Protein AF-A0A8J6LXP0-F1 (afdb_monomer)

Secondary structure (DSSP, 8-state):
-------------------------------PPPSS--SEEEEEEGGGG-SHHHHHHIIIIIHHHHHHHS-EEE---SSS-EEEEEESSHHHHHHHHHHHHHSTTHHHHHTT-EEES-GGG-

Sequence (122 aa):
MRRFSLLLLAAPLLSACIIVSDGDRDDRVSAKPGRHAPGAYLMVPFTALEQHETKHLFFHTVLPDLSTDHALTNTGNAEAPWYCFAYENAVAAEYGRRHIQSMEGGPALAQHILIDETCAAG

Mean predicted aligned error: 14.47 Å

Foldseek 3Di:
DDDDDDDDDDDDPPPDPDPPPPDPDDPPVPVPCPVANFAKKWKQWCVLLPDPVSVCCCVPPLVVVQVVPFPWDFQDDPVITIIITGHNHQVVSVVSLVVQCPDDVSVSRSVRIDMGRCRNVD

pLDDT: mean 75.18, std 20.39, range [33.03, 96.88]

Structure (mmCIF, N/CA/C/O backbone):
data_AF-A0A8J6LXP0-F1
#
_entry.id   AF-A0A8J6LXP0-F1
#
loop_
_atom_site.group_PDB
_atom_site.id
_atom_site.type_symbol
_atom_site.label_atom_id
_atom_site.label_alt_id
_atom_site.label_comp_id
_atom_site.label_asym_id
_atom_site.label_entity_id
_atom_site.label_seq_id
_atom_site.pdbx_PDB_ins_code
_atom_site.Cartn_x
_atom_site.Cartn_y
_atom_site.Cartn_z
_atom_site.occupancy
_atom_site.B_iso_or_equiv
_atom_site.auth_seq_id
_atom_site.auth_comp_id
_atom_site.auth_asym_id
_atom_site.auth_atom_id
_atom_site.pdbx_PDB_model_num
ATOM 1 N N . MET A 1 1 ? -69.155 -33.028 -34.207 1.00 49.78 1 MET A N 1
ATOM 2 C CA . MET A 1 1 ? -68.124 -33.019 -35.275 1.00 49.78 1 MET A CA 1
ATOM 3 C C . MET A 1 1 ? -67.258 -31.772 -35.127 1.00 49.78 1 MET A C 1
ATOM 5 O O . MET A 1 1 ? -67.812 -30.755 -34.743 1.00 49.78 1 MET A O 1
ATOM 9 N N . ARG A 1 2 ? -65.968 -31.869 -35.506 1.00 47.62 2 ARG A N 1
ATOM 10 C CA . ARG A 1 2 ? -64.867 -30.864 -35.468 1.00 47.62 2 ARG A CA 1
ATOM 11 C C . ARG A 1 2 ? -64.069 -30.866 -34.155 1.00 47.62 2 ARG A C 1
ATOM 13 O O . ARG A 1 2 ? -64.491 -30.280 -33.176 1.00 47.62 2 ARG A O 1
ATOM 20 N N . ARG A 1 3 ? -63.095 -31.777 -34.015 1.00 51.41 3 ARG A N 1
ATOM 21 C CA . ARG A 1 3 ? -61.693 -31.770 -34.519 1.00 51.41 3 ARG A CA 1
ATOM 22 C C . ARG A 1 3 ? -60.807 -30.778 -33.751 1.00 51.41 3 ARG A C 1
ATOM 24 O O . ARG A 1 3 ? -60.773 -29.599 -34.068 1.00 51.41 3 ARG A O 1
ATOM 31 N N . PHE A 1 4 ? -60.089 -31.328 -32.769 1.00 54.38 4 PHE A N 1
ATOM 32 C CA . PHE A 1 4 ? -58.889 -30.760 -32.162 1.00 54.38 4 PHE A CA 1
ATOM 33 C C . PHE A 1 4 ? -57.791 -30.629 -33.224 1.00 54.38 4 PHE A C 1
ATOM 35 O O . PHE A 1 4 ? -57.557 -31.559 -33.998 1.00 54.38 4 PHE A O 1
ATOM 42 N N . SER A 1 5 ? -57.095 -29.498 -33.247 1.00 59.38 5 SER A N 1
ATOM 43 C CA . SER A 1 5 ? -55.842 -29.346 -33.989 1.00 59.38 5 SER A CA 1
ATOM 44 C C . SER A 1 5 ? -54.827 -28.660 -33.085 1.00 59.38 5 SER A C 1
ATOM 46 O O . SER A 1 5 ? -54.793 -27.441 -32.971 1.00 59.38 5 SER A O 1
ATOM 48 N N . LEU A 1 6 ? -54.034 -29.494 -32.409 1.00 51.75 6 LEU A N 1
ATOM 49 C CA . LEU A 1 6 ? -52.722 -29.131 -31.892 1.00 51.75 6 LEU A CA 1
ATOM 50 C C . LEU A 1 6 ? -51.784 -28.949 -33.089 1.00 51.75 6 LEU A C 1
ATOM 52 O O . LEU A 1 6 ? -51.601 -29.880 -33.871 1.00 51.75 6 LEU A O 1
ATOM 56 N N . LEU A 1 7 ? -51.179 -27.774 -33.211 1.00 56.19 7 LEU A N 1
ATOM 57 C CA . LEU A 1 7 ? -50.024 -27.548 -34.074 1.00 56.19 7 LEU A CA 1
ATOM 58 C C . LEU A 1 7 ? -48.806 -27.368 -33.168 1.00 56.19 7 LEU A C 1
ATOM 60 O O . LEU A 1 7 ? -48.582 -26.300 -32.607 1.00 56.19 7 LEU A O 1
ATOM 64 N N . LEU A 1 8 ? -48.057 -28.463 -33.004 1.00 53.62 8 LEU A N 1
ATOM 65 C CA . LEU A 1 8 ? -46.675 -28.437 -32.543 1.00 53.62 8 LEU A CA 1
ATOM 66 C C . LEU A 1 8 ? -45.842 -27.717 -33.608 1.00 53.62 8 LEU A C 1
ATOM 68 O O . LEU A 1 8 ? -45.739 -28.213 -34.730 1.00 53.62 8 LEU A O 1
ATOM 72 N N . LEU A 1 9 ? -45.209 -26.597 -33.259 1.00 51.97 9 LEU A N 1
ATOM 73 C CA . LEU A 1 9 ? -44.036 -26.133 -33.995 1.00 51.97 9 LEU A CA 1
ATOM 74 C C . LEU A 1 9 ? -42.783 -26.566 -33.241 1.00 51.97 9 LEU A C 1
ATOM 76 O O . LEU A 1 9 ? -42.542 -26.174 -32.102 1.00 51.97 9 LEU A O 1
ATOM 80 N N . ALA A 1 10 ? -42.024 -27.425 -33.913 1.00 57.66 10 ALA A N 1
ATOM 81 C CA . ALA A 1 10 ? -40.741 -27.942 -33.492 1.00 57.66 10 ALA A CA 1
ATOM 82 C C . ALA A 1 10 ? -39.719 -26.804 -33.358 1.00 57.66 10 ALA A C 1
ATOM 84 O O . ALA A 1 10 ? -39.494 -26.039 -34.296 1.00 57.66 10 ALA A O 1
ATOM 85 N N . ALA A 1 11 ? -39.086 -26.719 -32.191 1.00 59.72 11 ALA A N 1
ATOM 86 C CA . ALA A 1 11 ? -37.889 -25.919 -31.990 1.00 59.72 11 ALA A CA 1
ATOM 87 C C . ALA A 1 11 ? -36.688 -26.634 -32.644 1.00 59.72 11 ALA A C 1
ATOM 89 O O . ALA A 1 11 ? -36.511 -27.835 -32.418 1.00 59.72 11 ALA A O 1
ATOM 90 N N . PRO A 1 12 ? -35.845 -25.947 -33.433 1.00 59.44 12 PRO A N 1
ATOM 91 C CA . PRO A 1 12 ? -34.599 -26.527 -33.904 1.00 59.44 12 PRO A CA 1
ATOM 92 C C . PRO A 1 12 ? -33.602 -26.604 -32.739 1.00 59.44 12 PRO A C 1
ATOM 94 O O . PRO A 1 12 ? -33.074 -25.597 -32.272 1.00 59.44 12 PRO A O 1
ATOM 97 N N . LEU A 1 13 ? -33.353 -27.830 -32.275 1.00 51.69 13 LEU A N 1
ATOM 98 C CA . LEU A 1 13 ? -32.233 -28.191 -31.409 1.00 51.69 13 LEU A CA 1
ATOM 99 C C . LEU A 1 13 ? -30.924 -27.992 -32.188 1.00 51.69 13 LEU A C 1
ATOM 101 O O . LEU A 1 13 ? -30.425 -28.910 -32.837 1.00 51.69 13 LEU A O 1
ATOM 105 N N . LEU A 1 14 ? -30.358 -26.787 -32.129 1.00 50.31 14 LEU A N 1
ATOM 106 C CA . LEU A 1 14 ? -28.951 -26.568 -32.459 1.00 50.31 14 LEU A CA 1
ATOM 107 C C . LEU A 1 14 ? -28.110 -27.134 -31.310 1.00 50.31 14 LEU A C 1
ATOM 109 O O . LEU A 1 14 ? -27.709 -26.434 -30.385 1.00 50.31 14 LEU A O 1
ATOM 113 N N . SER A 1 15 ? -27.900 -28.447 -31.367 1.00 41.19 15 SER A N 1
ATOM 114 C CA . SER A 1 15 ? -26.948 -29.177 -30.540 1.00 41.19 15 SER A CA 1
ATOM 115 C C . SER A 1 15 ? -25.536 -28.778 -30.969 1.00 41.19 15 SER A C 1
ATOM 117 O O . SER A 1 15 ? -24.938 -29.404 -31.841 1.00 41.19 15 SER A O 1
ATOM 119 N N . ALA A 1 16 ? -25.011 -27.700 -30.390 1.00 49.56 16 ALA A N 1
ATOM 120 C CA . ALA A 1 16 ? -23.595 -27.387 -30.483 1.00 49.56 16 ALA A CA 1
ATOM 121 C C . ALA A 1 16 ? -22.822 -28.453 -29.691 1.00 49.56 16 ALA A C 1
ATOM 123 O O . ALA A 1 16 ? -22.842 -28.475 -28.462 1.00 49.56 16 ALA A O 1
ATOM 124 N N . CYS A 1 17 ? -22.173 -29.372 -30.405 1.00 50.75 17 CYS A N 1
ATOM 125 C CA . CYS A 1 17 ? -21.183 -30.275 -29.838 1.00 50.75 17 CYS A CA 1
ATOM 126 C C . CYS A 1 17 ? -20.003 -29.435 -29.338 1.00 50.75 17 CYS A C 1
ATOM 128 O O . CYS A 1 17 ? -19.154 -29.019 -30.124 1.00 50.75 17 CYS A O 1
ATOM 130 N N . ILE A 1 18 ? -19.961 -29.160 -28.035 1.00 49.53 18 ILE A N 1
ATOM 131 C CA . ILE A 1 18 ? -18.759 -28.632 -27.394 1.00 49.53 18 ILE A CA 1
ATOM 132 C C . ILE A 1 18 ? -17.767 -29.791 -27.340 1.00 49.53 18 ILE A C 1
ATOM 134 O O . ILE A 1 18 ? -17.930 -30.734 -26.568 1.00 49.53 18 ILE A O 1
ATOM 138 N N . ILE A 1 19 ? -16.755 -29.736 -28.202 1.00 49.06 19 ILE A N 1
ATOM 139 C CA . ILE A 1 19 ? -15.556 -30.557 -28.067 1.00 49.06 19 ILE A CA 1
ATOM 140 C C . ILE A 1 19 ? -14.830 -30.020 -26.832 1.00 49.06 19 ILE A C 1
ATOM 142 O O . ILE A 1 19 ? -14.168 -28.986 -26.892 1.00 49.06 19 ILE A O 1
ATOM 146 N N . VAL A 1 20 ? -14.996 -30.697 -25.696 1.00 45.12 20 VAL A N 1
ATOM 147 C CA . VAL A 1 20 ? -14.099 -30.536 -24.551 1.00 45.12 20 VAL A CA 1
ATOM 148 C C . VAL A 1 20 ? -12.802 -31.223 -24.955 1.00 45.12 20 VAL A C 1
ATOM 150 O O . VAL A 1 20 ? -12.683 -32.444 -24.888 1.00 45.12 20 VAL A O 1
ATOM 153 N N . SER A 1 21 ? -11.865 -30.441 -25.487 1.00 39.88 21 SER A N 1
ATOM 154 C CA . SER A 1 21 ? -10.500 -30.911 -25.668 1.00 39.88 21 SER A CA 1
ATOM 155 C C . SER A 1 21 ? -9.867 -30.945 -24.285 1.00 39.88 21 SER A C 1
ATOM 157 O O . SER A 1 21 ? -9.533 -29.905 -23.723 1.00 39.88 21 SER A O 1
ATOM 159 N N . ASP A 1 22 ? -9.765 -32.156 -23.748 1.00 50.62 22 ASP A N 1
ATOM 160 C CA . ASP A 1 22 ? -8.936 -32.509 -22.605 1.00 50.62 22 ASP A CA 1
ATOM 161 C C . ASP A 1 22 ? -7.480 -32.192 -22.981 1.00 50.62 22 ASP A C 1
ATOM 163 O O . ASP A 1 22 ? -6.821 -32.908 -23.740 1.00 50.62 22 ASP A O 1
ATOM 167 N N . GLY A 1 23 ? -7.058 -30.992 -22.599 1.00 39.84 23 GLY A N 1
ATOM 168 C CA . GLY A 1 23 ? -5.743 -30.431 -22.844 1.00 39.84 23 GLY A CA 1
ATOM 169 C C . GLY A 1 23 ? -5.067 -30.210 -21.508 1.00 39.84 23 GLY A C 1
ATOM 170 O O . GLY A 1 23 ? -4.974 -29.080 -21.043 1.00 39.84 23 GLY A O 1
ATOM 171 N N . ASP A 1 24 ? -4.623 -31.305 -20.905 1.00 45.41 24 ASP A N 1
ATOM 172 C CA . ASP A 1 24 ? -3.681 -31.321 -19.796 1.00 45.41 24 ASP A CA 1
ATOM 173 C C . ASP A 1 24 ? -2.372 -30.649 -20.241 1.00 45.41 24 ASP A C 1
ATOM 175 O O . ASP A 1 24 ? -1.511 -31.253 -20.887 1.00 45.41 24 ASP A O 1
ATOM 179 N N . ARG A 1 25 ? -2.268 -29.347 -19.977 1.00 42.31 25 ARG A N 1
ATOM 180 C CA . ARG A 1 25 ? -1.019 -28.587 -19.946 1.00 42.31 25 ARG A CA 1
ATOM 181 C C . ARG A 1 25 ? -1.162 -27.502 -18.898 1.00 42.31 25 ARG A C 1
ATOM 183 O O . ARG A 1 25 ? -1.649 -26.424 -19.193 1.00 42.31 25 ARG A O 1
ATOM 190 N N . ASP A 1 26 ? -0.788 -27.854 -17.675 1.00 43.66 26 ASP A N 1
ATOM 191 C CA . ASP A 1 26 ? 0.107 -27.095 -16.793 1.00 43.66 26 ASP A CA 1
ATOM 192 C C . ASP A 1 26 ? 0.229 -25.583 -17.086 1.00 43.66 26 ASP A C 1
ATOM 194 O O . ASP A 1 26 ? 1.317 -25.047 -17.291 1.00 43.66 26 ASP A O 1
ATOM 198 N N . ASP A 1 27 ? -0.894 -24.867 -17.073 1.00 38.25 27 ASP A N 1
ATOM 199 C CA . ASP A 1 27 ? -0.924 -23.412 -17.007 1.00 38.25 27 ASP A CA 1
ATOM 200 C C . ASP A 1 27 ? -0.752 -23.024 -15.536 1.00 38.25 27 ASP A C 1
ATOM 202 O O . ASP A 1 27 ? -1.587 -22.369 -14.904 1.00 38.25 27 ASP A O 1
ATOM 206 N N . ARG A 1 28 ? 0.424 -23.354 -14.985 1.00 45.03 28 ARG A N 1
ATOM 207 C CA . ARG A 1 28 ? 1.093 -22.347 -14.172 1.00 45.03 28 ARG A CA 1
ATOM 208 C C . ARG A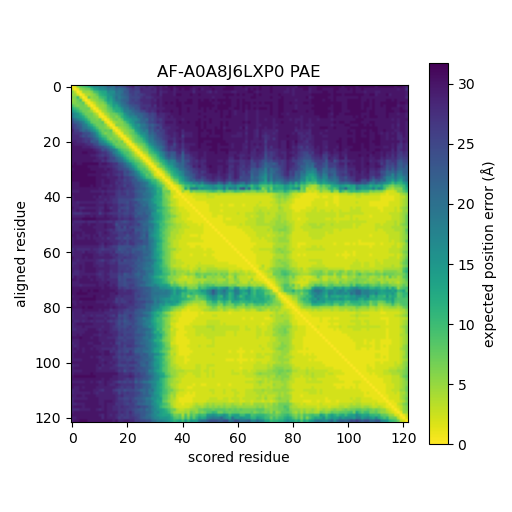 1 28 ? 1.162 -21.141 -15.084 1.00 45.03 28 ARG A C 1
ATOM 210 O O . ARG A 1 28 ? 2.003 -21.085 -15.980 1.00 45.03 28 ARG A O 1
ATOM 217 N N . VAL A 1 29 ? 0.240 -20.205 -14.880 1.00 38.56 29 VAL A N 1
ATOM 218 C CA . VAL A 1 29 ? 0.372 -18.828 -15.324 1.00 38.56 29 VAL A CA 1
ATOM 219 C C . VAL A 1 29 ? 1.654 -18.338 -14.664 1.00 38.56 29 VAL A C 1
ATOM 221 O O . VAL A 1 29 ? 1.661 -17.709 -13.613 1.00 38.56 29 VAL A O 1
ATOM 224 N N . SER A 1 30 ? 2.782 -18.697 -15.271 1.00 41.06 30 SER A N 1
ATOM 225 C CA . SER A 1 30 ? 4.013 -17.963 -15.183 1.00 41.06 30 SER A CA 1
ATOM 226 C C . SER A 1 30 ? 3.606 -16.656 -15.815 1.00 41.06 30 SER A C 1
ATOM 228 O O . SER A 1 30 ? 3.596 -16.537 -17.042 1.00 41.06 30 SER A O 1
ATOM 230 N N . ALA A 1 31 ? 3.121 -15.740 -14.973 1.00 40.38 31 ALA A N 1
ATOM 231 C CA . ALA A 1 31 ? 2.910 -14.361 -15.330 1.00 40.38 31 ALA A CA 1
ATOM 232 C C . ALA A 1 31 ? 4.171 -13.982 -16.093 1.00 40.38 31 ALA A C 1
ATOM 234 O O . ALA A 1 31 ? 5.254 -13.909 -15.512 1.00 40.38 31 ALA A O 1
ATOM 235 N N . LYS A 1 32 ? 4.071 -13.887 -17.426 1.00 33.03 32 LYS A N 1
ATOM 236 C CA . LYS A 1 32 ? 5.135 -13.273 -18.206 1.00 33.03 32 LYS A CA 1
ATOM 237 C C . LYS A 1 32 ? 5.331 -11.947 -17.495 1.00 33.03 32 LYS A C 1
ATOM 239 O O . LYS A 1 32 ? 4.328 -11.231 -17.403 1.00 33.03 32 LYS A O 1
ATOM 244 N N . PRO A 1 33 ? 6.519 -11.653 -16.931 1.00 41.56 33 PRO A N 1
ATOM 245 C CA . PRO A 1 33 ? 6.724 -10.369 -16.301 1.00 41.56 33 PRO A CA 1
ATOM 246 C C . PRO A 1 33 ? 6.282 -9.359 -17.343 1.00 41.56 33 PRO A C 1
ATOM 248 O O . PRO A 1 33 ? 6.778 -9.369 -18.478 1.00 41.56 33 PRO A O 1
ATOM 251 N N . GLY A 1 34 ? 5.251 -8.583 -17.004 1.00 47.78 34 GLY A N 1
ATOM 252 C CA . GLY A 1 34 ? 4.882 -7.434 -17.803 1.00 47.78 34 GLY A CA 1
ATOM 253 C C . GLY A 1 34 ? 6.160 -6.646 -18.064 1.00 47.78 34 GLY A C 1
ATOM 254 O O . GLY A 1 34 ? 7.129 -6.754 -17.318 1.00 47.78 34 GLY A O 1
ATOM 255 N N . ARG A 1 35 ? 6.187 -5.893 -19.157 1.00 47.91 35 ARG A N 1
A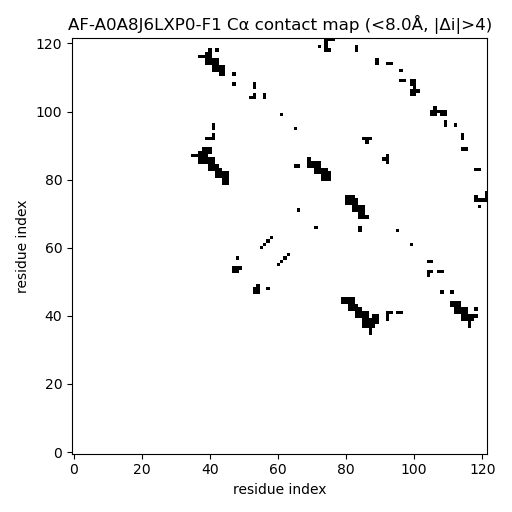TOM 256 C CA . ARG A 1 35 ? 7.380 -5.261 -19.749 1.00 47.91 35 ARG A CA 1
ATOM 257 C C . ARG A 1 35 ? 8.249 -4.410 -18.791 1.00 47.91 35 ARG A C 1
ATOM 259 O O . ARG A 1 35 ? 9.296 -3.945 -19.214 1.00 47.91 35 ARG A O 1
ATOM 266 N N . HIS A 1 36 ? 7.834 -4.245 -17.538 1.00 54.78 36 HIS A N 1
ATOM 267 C CA . HIS A 1 36 ? 8.605 -3.765 -16.403 1.00 54.78 36 HIS A CA 1
ATOM 268 C C . HIS A 1 36 ? 8.413 -4.774 -15.264 1.00 54.78 36 HIS A C 1
ATOM 270 O O . HIS A 1 36 ? 7.335 -4.845 -14.673 1.00 54.78 36 HIS A O 1
ATOM 276 N N . ALA A 1 37 ? 9.432 -5.591 -14.984 1.00 61.84 37 ALA A N 1
ATOM 277 C CA . ALA A 1 37 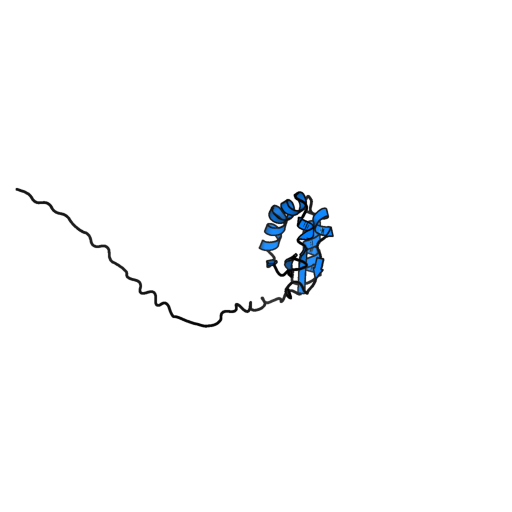? 9.472 -6.276 -13.700 1.00 61.84 37 ALA A CA 1
ATOM 278 C C . ALA A 1 37 ? 9.409 -5.192 -12.607 1.00 61.84 37 ALA A C 1
ATOM 280 O O . ALA A 1 37 ? 10.086 -4.171 -12.757 1.00 61.84 37 ALA A O 1
ATOM 281 N N . PRO A 1 38 ? 8.574 -5.355 -11.571 1.00 70.19 38 PRO A N 1
ATOM 282 C CA . PRO A 1 38 ? 8.476 -4.365 -10.510 1.00 70.19 38 PRO A CA 1
ATOM 283 C C . PRO A 1 38 ? 9.843 -4.146 -9.871 1.00 70.19 38 PRO A C 1
ATOM 285 O O . PRO A 1 38 ? 10.525 -5.103 -9.508 1.00 70.19 38 PRO A O 1
ATOM 288 N N . GLY A 1 39 ? 10.234 -2.879 -9.768 1.00 82.31 39 GLY A N 1
ATOM 289 C CA . GLY A 1 39 ? 11.473 -2.467 -9.117 1.00 82.31 39 GLY A CA 1
ATOM 290 C C . GLY A 1 39 ? 11.282 -2.116 -7.646 1.00 82.31 39 GLY A C 1
ATOM 291 O O . GLY A 1 39 ? 12.270 -1.868 -6.974 1.00 82.31 39 GLY A O 1
ATOM 292 N N . ALA A 1 40 ? 10.039 -2.043 -7.153 1.00 90.69 40 ALA A N 1
ATOM 293 C CA . ALA A 1 40 ? 9.713 -1.912 -5.733 1.00 90.69 40 ALA A CA 1
ATOM 294 C C . ALA A 1 40 ? 8.234 -2.234 -5.464 1.00 90.69 40 ALA A C 1
ATOM 296 O O . ALA A 1 40 ? 7.396 -2.229 -6.370 1.00 90.69 40 ALA A O 1
ATOM 297 N N . TYR A 1 41 ? 7.909 -2.432 -4.191 1.00 90.69 41 TYR A N 1
ATOM 298 C CA . TYR A 1 41 ? 6.561 -2.619 -3.677 1.00 90.69 41 TYR A CA 1
ATOM 299 C C . TYR A 1 41 ? 6.267 -1.604 -2.585 1.00 90.69 41 TYR A C 1
ATOM 301 O O . TYR A 1 41 ? 7.103 -1.350 -1.720 1.00 90.69 41 TYR A O 1
ATOM 309 N N . LEU A 1 42 ? 5.046 -1.080 -2.593 1.00 92.69 42 LEU A N 1
ATOM 310 C CA . LEU A 1 42 ? 4.462 -0.419 -1.434 1.00 92.69 42 LEU A CA 1
ATOM 311 C C . LEU A 1 42 ? 3.750 -1.483 -0.595 1.00 92.69 42 LEU A C 1
ATOM 313 O O . LEU A 1 42 ? 2.827 -2.136 -1.086 1.00 92.69 42 LEU A O 1
ATOM 317 N N . MET A 1 43 ? 4.188 -1.663 0.649 1.00 92.50 43 MET A N 1
ATOM 318 C CA . MET A 1 43 ? 3.731 -2.727 1.542 1.00 92.50 43 MET A CA 1
ATOM 319 C C . MET A 1 43 ? 2.892 -2.155 2.684 1.00 92.50 43 MET A C 1
ATOM 321 O O . MET A 1 43 ? 3.370 -1.330 3.466 1.00 92.50 43 MET A O 1
ATOM 325 N N . VAL A 1 44 ? 1.655 -2.631 2.813 1.00 92.88 44 VAL A N 1
ATOM 326 C CA . VAL A 1 44 ? 0.758 -2.291 3.923 1.00 92.88 44 VAL A CA 1
ATOM 327 C C . VAL A 1 44 ? 0.666 -3.492 4.869 1.00 92.88 44 VAL A C 1
ATOM 329 O O . VAL A 1 44 ? 0.016 -4.485 4.521 1.00 92.88 44 VAL A O 1
ATOM 332 N N . PRO A 1 45 ? 1.311 -3.446 6.049 1.00 91.06 45 PRO A N 1
ATOM 333 C CA . PRO A 1 45 ? 1.271 -4.557 6.990 1.00 91.06 45 PRO A CA 1
ATOM 334 C C . PRO A 1 45 ? -0.117 -4.672 7.622 1.00 91.06 45 PRO A C 1
ATOM 336 O O . PRO A 1 45 ? -0.767 -3.668 7.917 1.00 91.06 45 PRO A O 1
ATOM 339 N N . PHE A 1 46 ? -0.578 -5.896 7.881 1.00 90.31 46 PHE A N 1
ATOM 340 C CA . PHE A 1 46 ? -1.912 -6.112 8.457 1.00 90.31 46 PHE A CA 1
ATOM 341 C C . PHE A 1 46 ? -2.042 -5.531 9.869 1.00 90.31 46 PHE A C 1
ATOM 343 O O . PHE A 1 46 ? -3.133 -5.119 10.257 1.00 90.31 46 PHE A O 1
ATOM 350 N N . THR A 1 47 ? -0.936 -5.433 10.608 1.00 91.44 47 THR A N 1
ATOM 351 C CA . THR A 1 47 ? -0.885 -4.784 11.926 1.00 91.44 47 THR A CA 1
ATOM 352 C C . THR A 1 47 ? -1.257 -3.300 11.858 1.00 91.44 47 THR A C 1
ATOM 354 O O . THR A 1 47 ? -1.879 -2.778 12.779 1.00 91.44 47 THR A O 1
ATOM 357 N N . ALA A 1 48 ? -0.991 -2.617 10.737 1.00 92.31 48 ALA A N 1
ATOM 358 C CA . ALA A 1 48 ? -1.448 -1.240 10.520 1.00 92.31 48 ALA A CA 1
ATOM 359 C C . ALA A 1 48 ? -2.973 -1.128 10.344 1.00 92.31 48 ALA A C 1
ATOM 361 O O . ALA A 1 48 ? -3.526 -0.029 10.388 1.00 92.31 48 ALA A O 1
ATOM 362 N N . LEU A 1 49 ? -3.657 -2.259 10.141 1.00 92.69 49 LEU A N 1
ATOM 363 C CA . LEU A 1 49 ? -5.094 -2.361 9.887 1.00 92.69 49 LEU A CA 1
ATOM 364 C C . LEU A 1 49 ? -5.864 -2.942 11.086 1.00 92.69 49 LEU A C 1
ATOM 366 O O . LEU A 1 49 ? -7.022 -3.339 10.941 1.00 92.69 49 LEU A O 1
ATOM 370 N N . GLU A 1 50 ? -5.245 -3.019 12.267 1.00 92.62 50 GLU A N 1
ATOM 371 C CA . GLU A 1 50 ? -5.911 -3.489 13.491 1.00 92.62 50 GLU A CA 1
ATOM 372 C C . GLU A 1 50 ? -6.939 -2.482 14.016 1.00 92.62 50 GLU A C 1
ATOM 374 O O . GLU A 1 50 ? -7.991 -2.860 14.536 1.00 92.62 50 GLU A O 1
ATOM 379 N N . GLN A 1 51 ? -6.656 -1.189 13.857 1.00 93.31 51 GLN A N 1
ATOM 380 C CA . GLN A 1 51 ? -7.548 -0.120 14.288 1.00 93.31 51 GLN A CA 1
ATOM 381 C C . GLN A 1 51 ? -8.699 0.061 13.294 1.00 93.31 51 GLN A C 1
ATOM 383 O O . GLN A 1 51 ? -8.503 0.057 12.077 1.00 93.31 51 GLN A O 1
ATOM 388 N N . HIS A 1 52 ? -9.914 0.243 13.821 1.00 93.81 52 HIS A N 1
ATOM 389 C CA . HIS A 1 52 ? -11.137 0.313 13.017 1.00 93.81 52 HIS A CA 1
ATOM 390 C C . HIS A 1 52 ? -11.088 1.417 11.950 1.00 93.81 52 HIS A C 1
ATOM 392 O O . HIS A 1 52 ? -11.436 1.166 10.800 1.00 93.81 52 HIS A O 1
ATOM 398 N N . GLU A 1 53 ? -10.623 2.611 12.316 1.00 92.94 53 GLU A N 1
ATOM 399 C CA . GLU A 1 53 ? -10.566 3.775 11.425 1.00 92.94 53 GLU A CA 1
ATOM 400 C C . GLU A 1 53 ? -9.574 3.562 10.277 1.00 92.94 53 GLU A C 1
ATOM 402 O O . GLU A 1 53 ? -9.921 3.742 9.110 1.00 92.94 53 GLU A O 1
ATOM 407 N N . THR A 1 54 ? -8.366 3.087 10.583 1.00 93.94 54 THR A N 1
ATOM 408 C CA . THR A 1 54 ? -7.320 2.801 9.592 1.00 93.94 54 THR A CA 1
ATOM 409 C C . THR A 1 54 ? -7.715 1.654 8.671 1.00 93.94 54 THR A C 1
ATOM 411 O O . THR A 1 54 ? -7.489 1.717 7.463 1.00 93.94 54 THR A O 1
ATOM 414 N N . LYS A 1 55 ? -8.371 0.625 9.221 1.00 95.19 55 LYS A N 1
ATOM 415 C CA . LYS A 1 55 ? -8.946 -0.475 8.444 1.00 95.19 55 LYS A CA 1
ATOM 416 C C . LYS A 1 55 ? -10.022 0.023 7.485 1.00 95.19 55 LYS A C 1
ATOM 418 O O . LYS A 1 55 ? -10.010 -0.349 6.313 1.00 95.19 55 LYS A O 1
ATOM 423 N N . HIS A 1 56 ? -10.939 0.856 7.973 1.00 95.25 56 HIS A N 1
ATOM 424 C CA . HIS A 1 56 ? -12.001 1.433 7.156 1.00 95.25 56 HIS A CA 1
ATOM 425 C C . HIS A 1 56 ? -11.416 2.283 6.021 1.00 95.25 56 HIS A C 1
ATOM 427 O O . HIS A 1 56 ? -11.757 2.059 4.861 1.00 95.25 56 HIS A O 1
ATOM 433 N N . LEU A 1 57 ? -10.484 3.191 6.333 1.00 95.06 57 LEU A N 1
ATOM 434 C CA . LEU A 1 57 ? -9.766 3.993 5.339 1.00 95.06 57 LEU A CA 1
ATOM 435 C C . LEU A 1 57 ? -9.091 3.116 4.278 1.00 95.06 57 LEU A C 1
ATOM 437 O O . LEU A 1 57 ? -9.206 3.381 3.081 1.00 95.06 57 LEU A O 1
ATOM 441 N N . PHE A 1 58 ? -8.396 2.062 4.710 1.00 95.56 58 PHE A N 1
ATOM 442 C CA . PHE A 1 58 ? -7.682 1.189 3.792 1.00 95.56 58 PHE A CA 1
ATOM 443 C C . PHE A 1 58 ? -8.631 0.493 2.814 1.00 95.56 58 PHE A C 1
ATOM 445 O O . PHE A 1 58 ? -8.452 0.614 1.606 1.00 95.56 58 PHE A O 1
ATOM 452 N N . PHE A 1 59 ? -9.657 -0.202 3.309 1.00 94.62 59 PHE A N 1
ATOM 453 C CA . PHE A 1 59 ? -10.529 -1.004 2.446 1.00 94.62 59 PHE A CA 1
ATOM 454 C C . PHE A 1 59 ? -11.483 -0.176 1.583 1.00 94.62 59 PHE A C 1
ATOM 456 O O . PHE A 1 59 ? -11.851 -0.632 0.501 1.00 94.62 59 PHE A O 1
ATOM 463 N N . HIS A 1 60 ? -11.889 1.011 2.039 1.00 95.75 60 HIS A N 1
ATOM 464 C CA . HIS A 1 60 ? -12.887 1.819 1.334 1.00 95.75 60 HIS A CA 1
ATOM 465 C C . HIS A 1 60 ? -12.301 2.962 0.501 1.00 95.75 60 HIS A C 1
ATOM 467 O O . HIS A 1 60 ? -12.996 3.444 -0.391 1.00 95.75 60 HIS A O 1
ATOM 473 N N . THR A 1 61 ? -11.049 3.357 0.743 1.00 94.56 61 THR A N 1
ATOM 474 C CA . THR A 1 61 ? -10.408 4.468 0.022 1.00 94.56 61 THR A CA 1
ATOM 475 C C . THR A 1 61 ? -9.102 4.034 -0.636 1.00 94.56 61 THR A C 1
ATOM 477 O O . THR A 1 61 ? -9.001 4.064 -1.857 1.00 94.56 61 THR A O 1
ATOM 480 N N . VAL A 1 62 ? -8.117 3.578 0.145 1.00 93.62 62 VAL A N 1
ATOM 481 C CA . VAL A 1 62 ? -6.751 3.326 -0.362 1.00 93.62 62 VAL A CA 1
ATOM 482 C C . VAL A 1 62 ? -6.692 2.128 -1.307 1.00 93.62 62 VAL A C 1
ATOM 484 O O . VAL A 1 62 ? -6.080 2.194 -2.366 1.00 93.62 62 VAL A O 1
ATOM 487 N N . LEU A 1 63 ? -7.310 1.011 -0.927 1.00 91.94 63 LEU A N 1
ATOM 488 C CA . LEU A 1 63 ? -7.261 -0.224 -1.701 1.00 91.94 63 LEU A CA 1
ATOM 489 C C . LEU A 1 63 ? -7.915 -0.059 -3.089 1.00 91.94 63 LEU A C 1
ATOM 491 O O . LEU A 1 63 ? -7.270 -0.435 -4.070 1.00 91.94 63 LEU A O 1
ATOM 495 N N . PRO A 1 64 ? -9.132 0.511 -3.225 1.00 91.06 64 PRO A N 1
ATOM 496 C CA . PRO A 1 64 ? -9.713 0.801 -4.537 1.00 91.06 64 PRO A CA 1
ATOM 497 C C . PRO A 1 64 ? -8.864 1.753 -5.387 1.00 91.06 64 PRO A C 1
ATOM 499 O O . PRO A 1 64 ? -8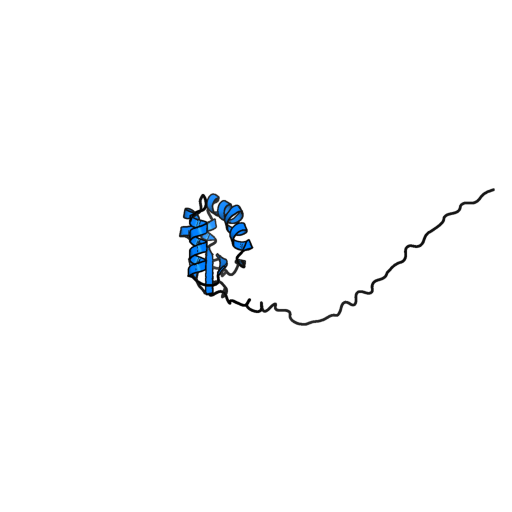.673 1.493 -6.573 1.00 91.06 64 PRO A O 1
ATOM 502 N N . ASP A 1 65 ? -8.340 2.819 -4.777 1.00 89.56 65 ASP A N 1
ATOM 503 C CA . ASP A 1 65 ? -7.522 3.826 -5.457 1.00 89.56 65 ASP A CA 1
ATOM 504 C C . ASP A 1 65 ? -6.258 3.193 -6.063 1.00 89.56 65 ASP A C 1
ATOM 506 O O . ASP A 1 65 ? -6.055 3.221 -7.274 1.00 89.56 65 ASP A O 1
ATOM 510 N N . LEU A 1 66 ? -5.480 2.470 -5.254 1.00 87.50 66 LEU A N 1
ATOM 511 C CA . LEU A 1 66 ? -4.211 1.896 -5.704 1.00 87.50 66 LEU A CA 1
ATOM 512 C C . LEU A 1 66 ? -4.363 0.661 -6.597 1.00 87.50 66 LEU A C 1
ATOM 514 O O . LEU A 1 66 ? -3.548 0.457 -7.493 1.00 87.50 66 LEU A O 1
ATOM 518 N N . SER A 1 67 ? -5.370 -0.187 -6.363 1.00 84.06 67 SER A N 1
ATOM 519 C CA . SER A 1 67 ? -5.545 -1.432 -7.138 1.00 84.06 67 SER A CA 1
ATOM 520 C C . SER A 1 67 ? -6.006 -1.204 -8.579 1.00 84.06 67 SER A C 1
ATOM 522 O O . SER A 1 67 ? -5.916 -2.118 -9.399 1.00 84.06 67 SER A O 1
ATOM 524 N N . THR A 1 68 ? -6.479 0.005 -8.893 1.00 81.12 68 THR A N 1
ATOM 525 C CA . THR A 1 68 ? -6.841 0.394 -10.260 1.00 81.12 68 THR A CA 1
ATOM 526 C C . THR A 1 68 ? -5.594 0.571 -11.132 1.00 81.12 68 THR A C 1
ATOM 528 O O . THR A 1 68 ? -5.593 0.154 -12.291 1.00 81.12 68 THR A O 1
ATOM 531 N N . ASP A 1 69 ? -4.522 1.120 -10.557 1.00 79.25 69 ASP A N 1
ATOM 532 C CA . ASP A 1 69 ? -3.301 1.495 -11.281 1.00 79.25 69 ASP A CA 1
ATOM 533 C C . ASP A 1 69 ? -2.125 0.536 -11.042 1.00 79.25 69 ASP A C 1
ATOM 535 O O . ASP A 1 69 ? -1.219 0.423 -11.874 1.00 79.25 69 ASP A O 1
ATOM 539 N N . HIS A 1 70 ? -2.135 -0.192 -9.923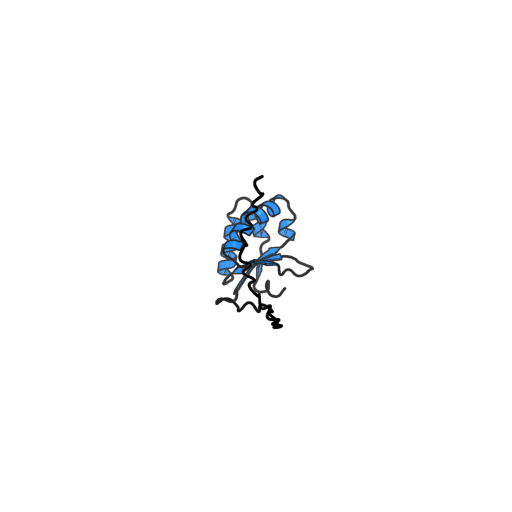 1.00 82.06 70 HIS A N 1
ATOM 540 C CA . HIS A 1 70 ? -1.030 -1.041 -9.489 1.00 82.06 70 HIS A CA 1
ATOM 541 C C . HIS A 1 70 ? -1.499 -2.467 -9.219 1.00 82.06 70 HIS A C 1
ATOM 543 O O . HIS A 1 70 ? -2.476 -2.703 -8.508 1.00 82.06 70 HIS A O 1
ATOM 549 N N . ALA A 1 71 ? -0.758 -3.446 -9.746 1.00 83.25 71 ALA A N 1
ATOM 550 C CA . ALA A 1 71 ? -1.044 -4.850 -9.481 1.00 83.25 71 ALA A CA 1
ATOM 551 C C . ALA A 1 71 ? -0.932 -5.133 -7.975 1.00 83.25 71 ALA A C 1
ATOM 553 O O . ALA A 1 71 ? 0.102 -4.866 -7.357 1.00 83.25 71 ALA A O 1
ATOM 554 N N . LEU A 1 72 ? -2.009 -5.679 -7.412 1.00 81.81 72 LEU A N 1
ATOM 555 C CA . LEU A 1 72 ? -2.101 -6.067 -6.014 1.00 81.81 72 LEU A CA 1
ATOM 556 C C . LEU A 1 72 ? -1.737 -7.541 -5.853 1.00 81.81 72 LEU A C 1
ATOM 558 O O . LEU A 1 72 ? -2.372 -8.415 -6.447 1.00 81.81 72 LEU A O 1
ATOM 562 N N . THR A 1 73 ? -0.773 -7.821 -4.985 1.00 71.56 73 THR A N 1
ATOM 563 C CA . THR A 1 73 ? -0.480 -9.171 -4.504 1.00 71.56 73 THR A CA 1
ATOM 564 C C . THR A 1 73 ? -0.641 -9.220 -2.987 1.00 71.56 73 THR A C 1
ATOM 566 O O . THR A 1 73 ? -0.267 -8.293 -2.270 1.00 71.56 73 THR A O 1
ATOM 569 N N . ASN A 1 74 ? -1.215 -10.307 -2.476 1.00 62.50 74 ASN A N 1
ATOM 570 C CA . ASN A 1 74 ? -1.113 -10.651 -1.061 1.00 62.50 74 ASN A CA 1
ATOM 571 C C . ASN A 1 74 ? -0.024 -11.716 -0.955 1.00 62.50 74 ASN A C 1
ATOM 573 O O . ASN A 1 74 ? -0.241 -12.863 -1.339 1.00 62.50 74 ASN A O 1
ATOM 577 N N . THR A 1 75 ? 1.164 -11.296 -0.543 1.00 61.84 75 THR A N 1
ATOM 578 C CA . THR A 1 75 ? 2.378 -12.127 -0.528 1.00 61.84 75 THR A CA 1
A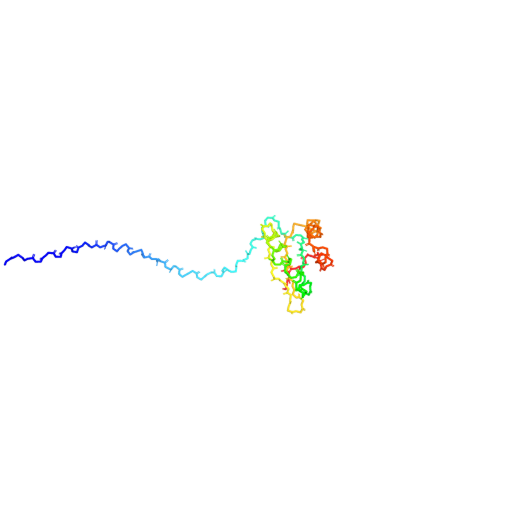TOM 579 C C . THR A 1 75 ? 3.077 -12.069 0.824 1.00 61.84 75 THR A C 1
ATOM 581 O O . THR A 1 75 ? 4.278 -12.287 0.925 1.00 61.84 75 THR A O 1
ATOM 584 N N . GLY A 1 76 ? 2.330 -11.742 1.877 1.00 55.97 76 GLY A N 1
ATOM 585 C CA . GLY A 1 76 ? 2.818 -11.895 3.238 1.00 55.97 76 GLY A CA 1
ATOM 586 C C . GLY A 1 76 ? 3.200 -13.337 3.542 1.00 55.97 76 GLY A C 1
ATOM 587 O O . GLY A 1 76 ? 2.523 -14.258 3.084 1.00 55.97 76 GLY A O 1
ATOM 588 N N . ASN A 1 77 ? 4.235 -13.542 4.354 1.00 55.28 77 ASN A N 1
ATOM 589 C CA . ASN A 1 77 ? 4.434 -14.846 4.979 1.00 55.28 77 ASN A CA 1
ATOM 590 C C . ASN A 1 77 ? 3.470 -15.000 6.173 1.00 55.28 77 ASN A C 1
ATOM 592 O O . ASN A 1 77 ? 2.869 -14.031 6.643 1.00 55.28 77 ASN A O 1
ATOM 596 N N . ALA A 1 78 ? 3.299 -16.229 6.664 1.00 62.22 78 ALA A N 1
ATOM 597 C CA . ALA A 1 78 ? 2.342 -16.518 7.733 1.00 62.22 78 ALA A CA 1
ATOM 598 C C . ALA A 1 78 ? 2.626 -15.762 9.050 1.00 62.22 78 ALA A C 1
ATOM 600 O O . ALA A 1 78 ? 1.711 -15.588 9.852 1.00 62.22 78 ALA A O 1
ATOM 601 N N . GLU A 1 79 ? 3.867 -15.317 9.275 1.00 65.19 79 GLU A N 1
ATOM 602 C CA . GLU A 1 79 ? 4.290 -14.615 10.493 1.00 65.19 79 GLU A CA 1
ATOM 603 C C . GLU A 1 79 ? 4.086 -13.093 10.400 1.00 65.19 79 GLU A C 1
ATOM 605 O O . GLU A 1 79 ? 3.812 -12.446 11.410 1.00 65.19 79 GLU A O 1
ATOM 610 N N . ALA A 1 80 ? 4.175 -12.519 9.199 1.00 71.25 80 ALA A N 1
ATOM 611 C CA . ALA A 1 80 ? 4.026 -11.091 8.945 1.00 71.25 80 ALA A CA 1
ATOM 612 C C . ALA A 1 80 ? 3.234 -10.849 7.645 1.00 71.25 80 ALA A C 1
ATOM 614 O O . ALA A 1 80 ? 3.823 -10.654 6.582 1.00 71.25 80 ALA A O 1
ATOM 615 N N . PRO A 1 81 ? 1.890 -10.852 7.693 1.00 83.44 81 PRO A N 1
ATOM 616 C CA . PRO A 1 81 ? 1.088 -10.644 6.498 1.00 83.44 81 PRO A CA 1
ATOM 617 C C . PRO A 1 81 ? 1.055 -9.173 6.044 1.00 83.44 81 PRO A C 1
ATOM 619 O O . PRO A 1 81 ? 0.901 -8.254 6.856 1.00 83.44 81 PRO A O 1
ATOM 622 N N . TRP A 1 82 ? 1.139 -8.950 4.729 1.00 88.00 82 TRP A N 1
ATOM 623 C CA . TRP A 1 82 ? 1.085 -7.629 4.094 1.00 88.00 82 TRP A CA 1
ATOM 624 C C . TRP A 1 82 ? 0.302 -7.641 2.772 1.00 88.00 82 TRP A C 1
ATOM 626 O O . TRP A 1 82 ? 0.278 -8.638 2.047 1.00 88.00 82 TRP A O 1
ATOM 636 N N . TYR A 1 83 ? -0.313 -6.502 2.440 1.00 89.56 83 TYR A N 1
ATOM 637 C CA . TYR A 1 83 ? -0.766 -6.193 1.078 1.00 89.56 83 TYR A CA 1
ATOM 638 C C . TYR A 1 83 ? 0.354 -5.495 0.316 1.00 89.56 83 TYR A C 1
ATOM 640 O O . TYR A 1 83 ? 0.962 -4.572 0.859 1.00 89.56 83 TYR A O 1
ATOM 648 N N . CYS A 1 84 ? 0.587 -5.882 -0.937 1.00 88.94 84 CYS A N 1
ATOM 649 C CA . CYS A 1 84 ? 1.634 -5.294 -1.761 1.00 88.94 84 CYS A CA 1
ATOM 650 C C . CYS A 1 84 ? 1.137 -4.781 -3.093 1.00 88.94 84 CYS A C 1
ATOM 652 O O . CYS A 1 84 ? 0.472 -5.488 -3.847 1.00 88.94 84 CYS A O 1
ATOM 654 N N . PHE A 1 85 ? 1.532 -3.549 -3.387 1.00 90.25 85 PHE A N 1
ATOM 655 C CA . PHE A 1 85 ? 1.236 -2.870 -4.636 1.00 90.25 85 PHE A CA 1
ATOM 656 C C . PHE A 1 85 ? 2.534 -2.717 -5.415 1.00 90.25 85 PHE A C 1
ATOM 658 O O . PHE A 1 85 ? 3.503 -2.151 -4.904 1.00 90.25 85 PHE A O 1
ATOM 665 N N . ALA A 1 86 ? 2.565 -3.266 -6.624 1.00 89.56 86 ALA A N 1
ATOM 666 C CA . ALA A 1 86 ? 3.748 -3.279 -7.470 1.00 89.56 86 ALA A CA 1
ATOM 667 C C . ALA A 1 86 ? 3.967 -1.922 -8.164 1.00 89.56 86 ALA A C 1
ATOM 669 O O . ALA A 1 86 ? 3.075 -1.408 -8.845 1.00 89.56 86 ALA A O 1
ATOM 670 N N . TYR A 1 87 ? 5.180 -1.381 -8.044 1.00 89.56 87 TYR A N 1
ATOM 671 C CA . TYR A 1 87 ? 5.616 -0.146 -8.698 1.00 89.56 87 TYR A CA 1
ATOM 672 C C . TYR A 1 87 ? 6.847 -0.390 -9.578 1.00 89.56 87 TYR A C 1
ATOM 674 O O . TYR A 1 87 ? 7.594 -1.354 -9.405 1.00 89.56 87 TYR A O 1
ATOM 682 N N . GLU A 1 88 ? 7.087 0.517 -10.527 1.00 87.25 88 GLU A N 1
ATOM 683 C CA . GLU A 1 88 ? 8.253 0.442 -11.417 1.00 87.25 88 GLU A CA 1
ATOM 684 C C . GLU A 1 88 ? 9.592 0.589 -10.678 1.00 87.25 88 GLU A C 1
ATOM 686 O O . GLU A 1 88 ? 10.587 0.012 -11.104 1.00 87.25 88 GLU A O 1
ATOM 691 N N . ASN A 1 89 ? 9.632 1.353 -9.583 1.00 89.19 89 ASN A N 1
ATOM 692 C CA . ASN A 1 89 ? 10.824 1.634 -8.784 1.00 89.19 89 ASN A CA 1
ATOM 693 C C . ASN A 1 89 ? 10.436 2.233 -7.417 1.00 89.19 89 ASN A C 1
ATOM 695 O O . ASN A 1 89 ? 9.277 2.584 -7.173 1.00 89.19 89 ASN A O 1
ATOM 699 N N . ALA A 1 90 ? 11.424 2.393 -6.531 1.00 91.00 90 ALA A N 1
ATOM 700 C CA . ALA A 1 90 ? 11.230 2.944 -5.188 1.00 91.00 90 ALA A CA 1
ATOM 701 C C . ALA A 1 90 ? 10.718 4.399 -5.175 1.00 91.00 90 ALA A C 1
ATOM 703 O O . ALA A 1 90 ? 10.006 4.786 -4.251 1.00 91.00 90 ALA A O 1
ATOM 704 N N . VAL A 1 91 ? 11.038 5.207 -6.195 1.00 93.56 91 VAL A N 1
ATOM 705 C CA . VAL A 1 91 ? 10.561 6.600 -6.293 1.00 93.56 91 VAL A CA 1
ATOM 706 C C . VAL A 1 91 ? 9.052 6.631 -6.531 1.00 93.56 91 VAL A C 1
ATOM 708 O O . VAL A 1 91 ? 8.342 7.397 -5.879 1.00 93.56 91 VAL A O 1
ATOM 711 N N . ALA A 1 92 ? 8.553 5.772 -7.419 1.00 90.88 92 ALA A N 1
ATOM 712 C CA . ALA A 1 92 ? 7.128 5.638 -7.684 1.00 90.88 92 ALA A CA 1
ATOM 713 C C . ALA A 1 92 ? 6.376 5.058 -6.468 1.00 90.88 92 ALA A C 1
ATOM 715 O O . ALA A 1 92 ? 5.316 5.568 -6.109 1.00 90.88 92 ALA A O 1
ATOM 716 N N . ALA A 1 93 ? 6.952 4.074 -5.767 1.00 92.94 93 ALA A N 1
ATOM 717 C CA . ALA A 1 93 ? 6.373 3.557 -4.522 1.00 92.94 93 ALA A CA 1
ATOM 718 C C . ALA A 1 93 ? 6.292 4.640 -3.426 1.00 92.94 93 ALA A C 1
ATOM 720 O O . ALA A 1 93 ? 5.276 4.780 -2.747 1.00 92.94 93 ALA A O 1
ATOM 721 N N . GLU A 1 94 ? 7.327 5.470 -3.289 1.00 95.19 94 GLU A N 1
ATOM 722 C CA . GLU A 1 94 ? 7.331 6.604 -2.358 1.00 95.19 94 GLU A CA 1
ATOM 723 C C . GLU A 1 94 ? 6.285 7.661 -2.733 1.00 95.19 94 GLU A C 1
ATOM 725 O O . GLU A 1 94 ? 5.653 8.245 -1.849 1.00 95.19 94 GLU A O 1
ATOM 730 N N . TYR A 1 95 ? 6.046 7.883 -4.027 1.00 93.94 95 TYR A N 1
ATOM 731 C CA . TYR A 1 95 ? 4.936 8.719 -4.478 1.00 93.94 95 TYR A CA 1
ATOM 732 C C . TYR A 1 95 ? 3.584 8.151 -4.024 1.00 93.94 95 TYR A C 1
ATOM 734 O O . TYR A 1 95 ? 2.791 8.893 -3.444 1.00 93.94 95 TYR A O 1
ATOM 742 N N . GLY A 1 96 ? 3.358 6.843 -4.179 1.00 93.69 96 GLY A N 1
ATOM 743 C CA . GLY A 1 96 ? 2.164 6.167 -3.660 1.00 93.69 96 GLY A CA 1
ATOM 744 C C . GLY A 1 96 ? 1.987 6.347 -2.147 1.00 93.69 96 GLY A C 1
ATOM 745 O O . GLY A 1 96 ? 0.903 6.692 -1.675 1.00 93.69 96 GLY A O 1
ATOM 746 N N . ARG A 1 97 ? 3.069 6.226 -1.367 1.00 96.06 97 ARG A N 1
ATOM 747 C CA . ARG A 1 97 ? 3.031 6.444 0.091 1.00 96.06 97 ARG A CA 1
ATOM 748 C C . ARG A 1 97 ? 2.647 7.882 0.448 1.00 96.06 97 ARG A C 1
ATOM 750 O O . ARG A 1 97 ? 1.839 8.097 1.352 1.00 96.06 97 ARG A O 1
ATOM 757 N N . ARG A 1 98 ? 3.189 8.871 -0.271 1.00 96.62 98 ARG A N 1
ATOM 758 C CA . ARG A 1 98 ? 2.825 10.291 -0.102 1.00 96.62 98 ARG A CA 1
ATOM 759 C C . ARG A 1 98 ? 1.389 10.571 -0.521 1.00 96.62 98 ARG A C 1
ATOM 761 O O . ARG A 1 98 ? 0.729 11.386 0.119 1.00 96.62 98 ARG A O 1
ATOM 768 N N . HIS A 1 99 ? 0.906 9.894 -1.560 1.00 95.06 99 HIS A N 1
ATOM 769 C CA . HIS A 1 99 ? -0.484 9.991 -1.980 1.00 95.06 99 HIS A CA 1
ATOM 770 C C . HIS A 1 99 ? -1.419 9.543 -0.850 1.00 95.06 99 HIS A C 1
ATOM 772 O O . HIS A 1 99 ? -2.258 10.333 -0.418 1.00 95.06 99 HIS A O 1
ATOM 778 N N . ILE A 1 100 ? -1.176 8.365 -0.260 1.00 95.62 100 ILE A N 1
ATOM 779 C CA . ILE A 1 100 ? -1.907 7.888 0.928 1.00 95.62 100 ILE A CA 1
ATOM 780 C C . ILE A 1 100 ? -1.798 8.896 2.074 1.00 95.62 100 ILE A C 1
ATOM 782 O O . ILE A 1 100 ? -2.807 9.243 2.675 1.00 95.62 100 ILE A O 1
ATOM 786 N N . GLN A 1 101 ? -0.600 9.412 2.362 1.00 96.88 101 GLN A N 1
ATOM 787 C CA . GLN A 1 101 ? -0.397 10.398 3.429 1.00 96.88 101 GLN A CA 1
ATOM 788 C C . GLN A 1 101 ? -1.235 11.674 3.238 1.00 96.88 101 GLN A C 1
ATOM 790 O O . GLN A 1 101 ? -1.587 12.319 4.221 1.00 96.88 101 GLN A O 1
ATOM 795 N N . SER A 1 102 ? -1.551 12.049 1.997 1.00 95.56 102 SER A N 1
ATOM 796 C CA . SER A 1 102 ? -2.363 13.233 1.698 1.00 95.56 102 SER A CA 1
ATOM 797 C C . SER A 1 102 ? -3.873 13.018 1.862 1.00 95.56 102 SER A C 1
ATOM 799 O O . SER A 1 102 ? -4.623 13.994 1.868 1.00 95.56 102 SER A O 1
ATOM 801 N N . MET A 1 103 ? -4.324 11.769 2.012 1.00 93.69 103 MET A N 1
ATOM 802 C CA . MET A 1 103 ? -5.733 11.438 2.224 1.00 93.69 103 MET A CA 1
ATOM 803 C C . MET A 1 103 ? -6.178 11.778 3.651 1.00 93.69 103 MET A C 1
ATOM 805 O O . MET A 1 103 ? -5.387 11.762 4.597 1.00 93.69 103 MET A O 1
ATOM 809 N N . GLU A 1 104 ? -7.474 12.029 3.834 1.00 93.06 104 GLU A N 1
ATOM 810 C CA . GLU A 1 104 ? -8.064 12.158 5.168 1.00 93.06 104 GLU A CA 1
ATOM 811 C C . GLU A 1 104 ? -7.844 10.865 5.975 1.00 93.06 104 GLU A C 1
ATOM 813 O O . GLU A 1 104 ? -8.103 9.769 5.486 1.00 93.06 104 GLU A O 1
ATOM 818 N N . GLY A 1 105 ? -7.284 10.974 7.187 1.00 89.00 105 GLY A N 1
ATOM 819 C CA . GLY A 1 105 ? -6.863 9.819 8.001 1.00 89.00 105 GLY A CA 1
ATOM 820 C C . GLY A 1 105 ? -5.608 9.083 7.492 1.00 89.00 105 GLY A C 1
ATOM 821 O O . GLY A 1 105 ? -5.039 8.253 8.202 1.00 89.00 105 GLY A O 1
ATOM 822 N N . GLY A 1 106 ? -5.125 9.430 6.300 1.00 92.75 106 GLY A N 1
ATOM 823 C CA . GLY A 1 106 ? -3.972 8.843 5.622 1.00 92.75 106 GLY A CA 1
ATOM 824 C C . GLY A 1 106 ? -2.642 8.887 6.377 1.00 92.75 106 GLY A C 1
ATOM 825 O O . GLY A 1 106 ? -1.934 7.876 6.371 1.00 92.75 106 GLY A O 1
ATOM 826 N N . PRO A 1 107 ? -2.281 9.981 7.080 1.00 95.81 107 PRO A N 1
ATOM 827 C CA . PRO A 1 107 ? -1.023 10.049 7.823 1.00 95.81 107 PRO A CA 1
ATOM 828 C C . PRO A 1 107 ? -0.841 8.929 8.857 1.00 95.81 107 PRO A C 1
ATOM 830 O O . PRO A 1 107 ? 0.276 8.441 9.031 1.00 95.81 107 PRO A O 1
ATOM 833 N N . ALA A 1 108 ? -1.928 8.487 9.502 1.00 92.56 108 ALA A N 1
ATOM 834 C CA . ALA A 1 108 ? -1.888 7.427 10.509 1.00 92.56 108 ALA A CA 1
ATOM 835 C C . ALA A 1 108 ? -1.589 6.050 9.897 1.00 92.56 108 ALA A C 1
ATOM 837 O O . ALA A 1 108 ? -0.953 5.223 10.540 1.00 92.56 108 ALA A O 1
ATOM 838 N N . LEU A 1 109 ? -2.003 5.815 8.648 1.00 93.94 109 LEU A N 1
ATOM 839 C CA . LEU A 1 109 ? -1.662 4.605 7.900 1.00 93.94 109 LEU A CA 1
ATOM 840 C C . LEU A 1 109 ? -0.252 4.701 7.303 1.00 93.94 109 LEU A C 1
ATOM 842 O O . LEU A 1 109 ? 0.541 3.772 7.429 1.00 93.94 109 LEU A O 1
ATOM 846 N N . ALA A 1 110 ? 0.078 5.841 6.688 1.00 94.69 110 ALA A N 1
ATOM 847 C CA . ALA A 1 110 ? 1.305 6.040 5.917 1.00 94.69 110 ALA A CA 1
ATOM 848 C C . ALA A 1 110 ? 2.600 5.875 6.730 1.00 94.69 110 ALA A C 1
ATOM 850 O O . ALA A 1 110 ? 3.636 5.527 6.163 1.00 94.69 110 ALA A O 1
ATOM 851 N N . GLN A 1 111 ? 2.553 6.095 8.047 1.00 93.81 111 GLN A N 1
ATOM 852 C CA . GLN A 1 111 ? 3.692 5.867 8.946 1.00 93.81 111 GLN A CA 1
ATOM 853 C C . GLN A 1 111 ? 4.059 4.381 9.117 1.00 93.81 111 GLN A C 1
ATOM 855 O O . GLN A 1 111 ? 5.167 4.079 9.549 1.00 93.81 111 GLN A O 1
ATOM 860 N N . HIS A 1 112 ? 3.141 3.462 8.801 1.00 92.94 112 HIS A N 1
ATOM 861 C CA . HIS A 1 112 ? 3.351 2.015 8.914 1.00 92.94 112 HIS A CA 1
ATOM 862 C C . HIS A 1 112 ? 3.673 1.344 7.573 1.00 92.94 112 HIS A C 1
ATOM 864 O O . HIS A 1 112 ? 3.939 0.146 7.535 1.00 92.94 112 HIS A O 1
ATOM 870 N N . ILE A 1 113 ? 3.618 2.097 6.474 1.00 93.31 113 ILE A N 1
ATOM 871 C CA . ILE A 1 113 ? 3.848 1.579 5.128 1.00 93.31 113 ILE A CA 1
ATOM 872 C C . ILE A 1 113 ? 5.347 1.439 4.883 1.00 93.31 113 ILE A C 1
ATOM 874 O O . ILE A 1 113 ? 6.111 2.377 5.118 1.00 93.31 113 ILE A O 1
ATOM 878 N N . LEU A 1 114 ? 5.746 0.282 4.363 1.00 92.81 114 LEU A N 1
ATOM 879 C CA . LEU A 1 114 ? 7.127 -0.018 3.995 1.00 92.81 114 LEU A CA 1
ATOM 880 C C . LEU A 1 114 ? 7.287 0.021 2.474 1.00 92.81 114 LEU A C 1
ATOM 882 O O . LEU A 1 114 ? 6.328 -0.194 1.731 1.00 92.81 114 LEU A O 1
ATOM 886 N N . ILE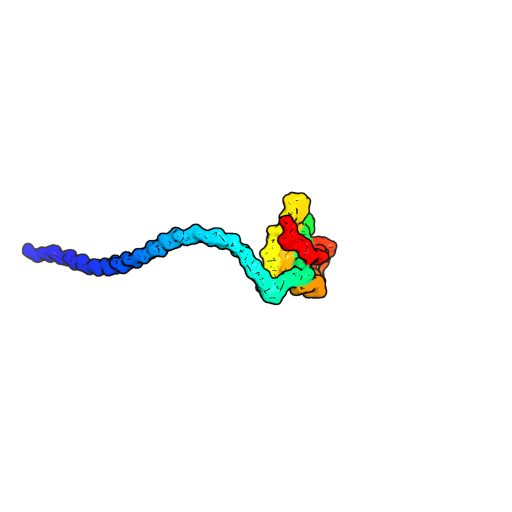 A 1 115 ? 8.504 0.298 2.018 1.00 91.94 115 ILE A N 1
ATOM 887 C CA . ILE A 1 115 ? 8.884 0.193 0.610 1.00 91.94 115 ILE A CA 1
ATOM 888 C C . ILE A 1 115 ? 10.028 -0.805 0.535 1.00 91.94 115 ILE A C 1
ATOM 890 O O . ILE A 1 115 ? 11.062 -0.593 1.165 1.00 91.94 115 ILE A O 1
ATOM 894 N N . ASP A 1 116 ? 9.827 -1.884 -0.210 1.00 89.12 116 ASP A N 1
ATOM 895 C CA . ASP A 1 116 ? 10.786 -2.985 -0.317 1.00 89.12 116 ASP A CA 1
ATOM 896 C C . ASP A 1 116 ? 10.708 -3.614 -1.715 1.00 89.12 116 ASP A C 1
ATOM 898 O O . ASP A 1 116 ? 9.712 -3.469 -2.418 1.00 89.12 116 ASP A O 1
ATOM 902 N N . GLU A 1 117 ? 11.746 -4.326 -2.130 1.00 84.88 117 GLU A N 1
ATOM 903 C CA . GLU A 1 117 ? 11.812 -5.054 -3.403 1.00 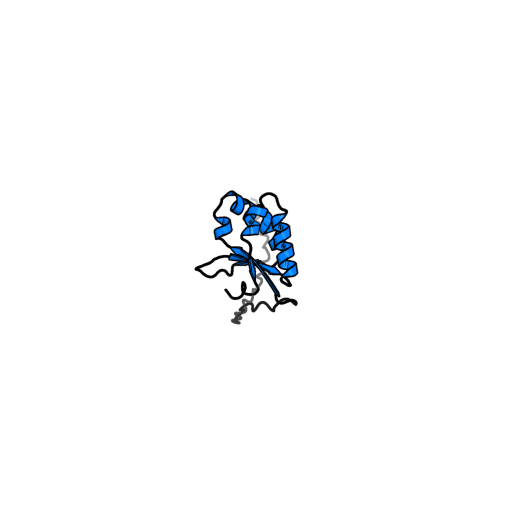84.88 117 GLU A CA 1
ATOM 904 C C . GLU A 1 117 ? 11.424 -6.535 -3.243 1.00 84.88 117 GLU A C 1
ATOM 906 O O . GLU A 1 117 ? 11.152 -7.229 -4.223 1.00 84.88 117 GLU A O 1
ATOM 911 N N . THR A 1 118 ? 11.361 -7.031 -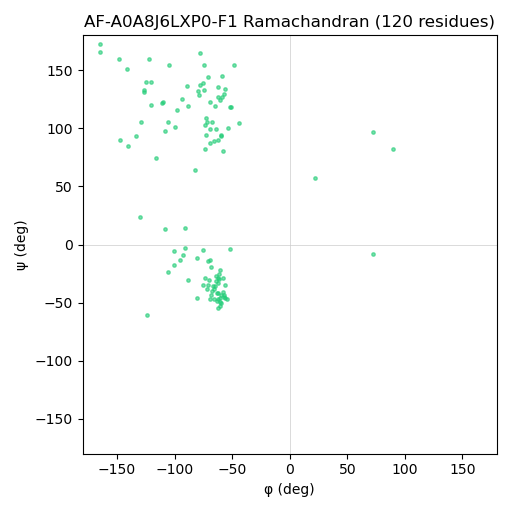2.007 1.00 76.00 118 THR A N 1
ATOM 912 C CA . THR A 1 118 ? 11.214 -8.458 -1.690 1.00 76.00 118 THR A CA 1
ATOM 913 C C . THR A 1 118 ? 9.772 -8.922 -1.551 1.00 76.00 118 THR A C 1
ATOM 915 O O . THR A 1 118 ? 9.535 -10.116 -1.394 1.00 76.00 118 THR A O 1
ATOM 918 N N . CYS A 1 119 ? 8.782 -8.031 -1.657 1.00 78.19 119 CYS A N 1
ATOM 919 C CA . CYS A 1 119 ? 7.415 -8.422 -1.335 1.00 78.19 119 CYS A CA 1
ATOM 920 C C . CYS A 1 119 ? 6.849 -9.540 -2.237 1.00 78.19 119 CYS A C 1
ATOM 922 O O . CYS A 1 119 ? 6.094 -10.382 -1.759 1.00 78.19 119 CYS A O 1
ATOM 924 N N . ALA A 1 120 ? 7.212 -9.619 -3.520 1.00 63.47 120 ALA A N 1
ATOM 925 C CA . ALA A 1 120 ? 6.769 -10.738 -4.366 1.00 63.47 120 ALA A CA 1
ATOM 926 C C . ALA A 1 120 ? 7.495 -12.065 -4.106 1.00 63.47 120 ALA A C 1
ATOM 928 O O . ALA A 1 120 ? 7.137 -13.072 -4.713 1.00 63.47 120 ALA A O 1
ATOM 929 N N . ALA A 1 121 ? 8.502 -12.077 -3.234 1.00 53.84 121 ALA A N 1
ATOM 930 C CA . ALA A 1 121 ? 9.264 -13.269 -2.885 1.00 53.84 121 ALA A CA 1
ATOM 931 C C . ALA A 1 121 ? 8.685 -14.039 -1.682 1.00 53.84 121 ALA A C 1
ATOM 933 O O . ALA A 1 121 ? 9.412 -14.865 -1.141 1.00 53.84 121 ALA A O 1
ATOM 934 N N . GLY A 1 122 ? 7.434 -13.737 -1.283 1.00 47.41 122 GLY A N 1
ATOM 935 C CA . GLY A 1 122 ? 6.729 -14.291 -0.115 1.00 47.41 122 GLY A CA 1
ATOM 936 C C . GLY A 1 122 ? 7.052 -15.739 0.233 1.00 47.41 122 GLY A C 1
ATOM 937 O O . GLY A 1 122 ? 7.033 -16.588 -0.688 1.00 47.41 122 GLY A O 1
#

Radius of gyration: 25.97 Å; Cα contacts (8 Å, |Δi|>4): 152; chains: 1; bounding box: 80×46×50 Å

Solvent-accessible surface area (backbone atoms only — not comparable to full-atom values): 7471 Å² total; per-residue (Å²): 139,86,81,89,78,86,78,86,79,83,77,84,81,80,77,76,81,77,78,79,74,88,69,94,63,88,72,72,76,69,69,69,71,54,101,64,64,64,49,13,21,34,31,44,41,53,77,58,42,70,48,68,68,46,32,49,46,37,68,75,47,50,48,61,60,48,53,75,82,21,63,72,45,80,33,40,44,97,91,59,48,30,45,32,33,49,21,73,27,59,69,56,24,50,48,53,46,51,52,43,35,70,40,90,77,17,53,78,44,40,77,58,47,45,78,44,72,61,53,90,71,84

Nearest PDB structures (foldseek):
  6mx1-assembly1_B  TM=5.585E-01  e=3.026E-01  Escherichia coli str. K-12 substr. MG1655
  7rwj-assembly1_A  TM=5.163E-01  e=4.396E-01  Aspergillus fumigatus Af293
  8tpr-assembly1_B  TM=4.721E-01  e=5.640E-01  Fusarium vanettenii 77-13-4
  6oy3-assembly1_B  TM=4.619E-01  e=1.119E+00  Fusarium vanettenii 77-13-4
  7rxa-assembly1_B  TM=3.893E-01  e=1.527E+00  Aspergillus fumigatus A1163